Protein AF-A0AAN1WFJ7-F1 (afdb_monomer_lite)

InterPro domains:
  IPR007495 (Na+)-NQR maturation factor NqrM [PF04400] (22-67)
  IPR007495 (Na+)-NQR maturation factor NqrM [PTHR40691] (1-62)

Organism: NCBI:txid2721545

Sequence (77 aa):
MITFVLAFLFIAIMIAAMAVGVIVKGKPIKGSCGGMAALNMDTACDICGGDTKKCDEEQERLAEEKNALAYDATHKK

Foldseek 3Di:
DVVVVVVVVVVVVVVVVVVVVCVVVVAPDQPPLNPCLVVPPLCPDPQQSNDPVSSRVVSVVVVVVVVVVPPDPVPDD

Radius of gyration: 17.85 Å; chains: 1; bounding box: 26×31×49 Å

Structure (mmCIF, N/CA/C/O backbone):
data_AF-A0AAN1WFJ7-F1
#
_entry.id   AF-A0AAN1WFJ7-F1
#
loop_
_atom_site.group_PDB
_atom_site.id
_atom_site.type_symbol
_atom_site.label_atom_id
_atom_site.label_alt_id
_atom_site.label_comp_id
_atom_site.label_asym_id
_atom_site.label_entity_id
_atom_site.label_seq_id
_atom_site.pdbx_PDB_ins_code
_atom_site.Cartn_x
_atom_site.Cartn_y
_atom_site.Cartn_z
_atom_site.occupancy
_atom_site.B_iso_or_equiv
_atom_site.auth_seq_id
_atom_site.auth_comp_id
_atom_site.auth_asym_id
_atom_site.auth_atom_id
_atom_site.pdbx_PDB_model_num
ATOM 1 N N . MET A 1 1 ? 13.662 -12.816 -25.921 1.00 76.75 1 MET A N 1
ATOM 2 C CA . MET A 1 1 ? 12.238 -12.406 -25.983 1.00 76.75 1 MET A CA 1
ATOM 3 C C . MET A 1 1 ? 11.386 -13.057 -24.891 1.00 76.75 1 MET A C 1
ATOM 5 O O . MET A 1 1 ? 10.726 -12.330 -24.168 1.00 76.75 1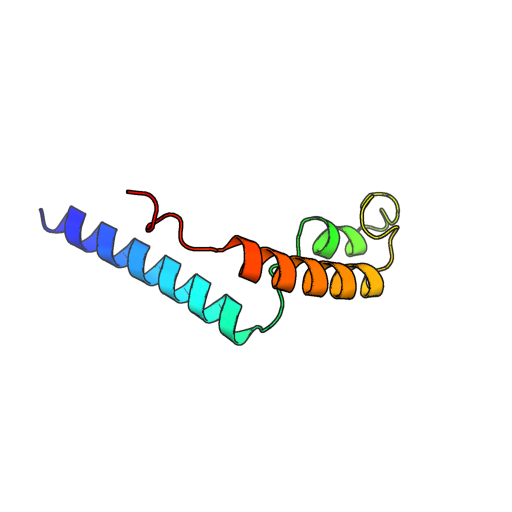 MET A O 1
ATOM 9 N N . ILE A 1 2 ? 11.418 -14.386 -24.715 1.00 90.69 2 ILE A N 1
ATOM 10 C CA . ILE A 1 2 ? 10.598 -15.098 -23.707 1.00 90.69 2 ILE A CA 1
ATOM 11 C C . ILE A 1 2 ? 10.834 -14.613 -22.268 1.00 90.69 2 ILE A C 1
ATOM 13 O O . ILE A 1 2 ? 9.878 -14.429 -21.525 1.00 90.69 2 ILE A O 1
ATOM 17 N N . THR A 1 3 ? 12.082 -14.340 -21.886 1.00 91.75 3 THR A N 1
ATOM 18 C CA . THR A 1 3 ? 12.433 -13.831 -20.548 1.00 91.75 3 THR A CA 1
ATOM 19 C C . THR A 1 3 ? 11.764 -12.496 -20.219 1.00 91.75 3 THR A C 1
ATOM 21 O O . THR A 1 3 ? 11.286 -12.315 -19.105 1.00 91.75 3 THR A O 1
ATOM 24 N N . PHE A 1 4 ? 11.667 -11.589 -21.196 1.00 91.81 4 PHE A N 1
ATOM 25 C CA . PHE A 1 4 ? 10.977 -10.305 -21.042 1.00 91.81 4 PHE A CA 1
ATOM 26 C C . PHE A 1 4 ? 9.474 -10.485 -20.815 1.00 91.81 4 PHE A C 1
ATOM 28 O O . PHE A 1 4 ? 8.907 -9.843 -19.936 1.00 91.81 4 PHE A O 1
ATOM 35 N N . VAL A 1 5 ? 8.838 -11.386 -21.568 1.00 93.62 5 VAL A N 1
ATOM 36 C CA . VAL A 1 5 ? 7.402 -11.677 -21.428 1.00 93.62 5 VAL A CA 1
ATOM 37 C C . VAL A 1 5 ? 7.102 -12.312 -20.066 1.00 93.62 5 VAL A C 1
ATOM 39 O O . VAL A 1 5 ? 6.154 -11.913 -19.394 1.00 93.62 5 VAL A O 1
ATOM 42 N N . LEU A 1 6 ? 7.941 -13.253 -19.623 1.00 94.44 6 LEU A N 1
ATOM 43 C CA . LEU A 1 6 ? 7.810 -13.906 -18.317 1.00 94.44 6 LEU A CA 1
ATOM 44 C C . LEU A 1 6 ? 7.988 -12.917 -17.157 1.00 94.44 6 LEU A C 1
ATOM 46 O O . LEU A 1 6 ? 7.190 -12.919 -16.223 1.00 9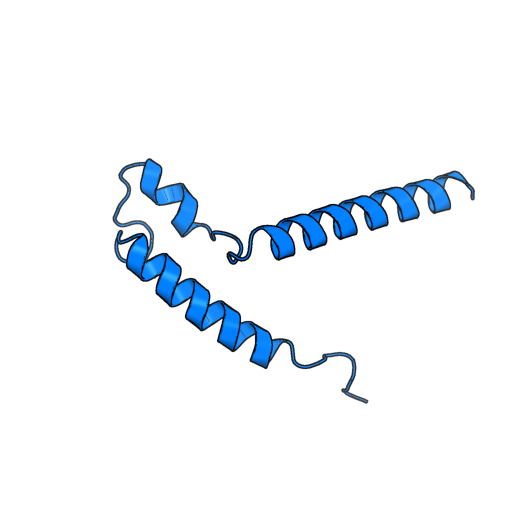4.44 6 LEU A O 1
ATOM 50 N N . ALA A 1 7 ? 8.994 -12.042 -17.235 1.00 94.19 7 ALA A N 1
ATOM 51 C CA . ALA A 1 7 ? 9.231 -11.015 -16.224 1.00 94.19 7 ALA A CA 1
ATOM 52 C C . ALA A 1 7 ? 8.067 -10.013 -16.134 1.00 94.19 7 ALA A C 1
ATOM 54 O O . ALA A 1 7 ? 7.631 -9.672 -15.035 1.00 94.19 7 ALA A O 1
ATOM 55 N N . PHE A 1 8 ? 7.528 -9.586 -17.281 1.00 94.88 8 PHE A N 1
ATOM 56 C CA . PHE A 1 8 ? 6.382 -8.679 -17.329 1.00 94.88 8 PHE A CA 1
ATOM 57 C C . PHE A 1 8 ? 5.140 -9.293 -16.671 1.00 94.88 8 PHE A C 1
ATOM 59 O O . PHE A 1 8 ? 4.516 -8.664 -15.816 1.00 94.88 8 PHE A O 1
ATOM 66 N N . LEU A 1 9 ? 4.816 -10.546 -17.008 1.00 95.56 9 LEU A N 1
ATOM 67 C CA . LEU A 1 9 ? 3.683 -11.257 -16.410 1.00 95.56 9 LEU A CA 1
ATOM 68 C C . LEU A 1 9 ? 3.864 -11.488 -14.908 1.00 95.56 9 LEU A C 1
ATOM 70 O O . LEU A 1 9 ? 2.907 -11.337 -14.152 1.00 95.56 9 LEU A O 1
ATOM 74 N N . PHE A 1 10 ? 5.077 -11.813 -14.460 1.00 95.88 10 PHE A N 1
ATOM 75 C CA . PHE A 1 10 ? 5.357 -12.021 -13.040 1.00 95.88 10 PHE A CA 1
ATOM 76 C C . PHE A 1 10 ? 5.079 -10.761 -12.208 1.00 95.88 10 PHE A C 1
ATOM 78 O O . PHE A 1 10 ? 4.384 -10.823 -11.192 1.00 95.88 10 PHE A O 1
ATOM 85 N N . ILE A 1 11 ? 5.566 -9.604 -12.665 1.00 94.56 11 ILE A N 1
ATOM 86 C CA . ILE A 1 11 ? 5.324 -8.324 -11.989 1.00 94.56 11 ILE A CA 1
ATOM 87 C C . ILE A 1 11 ? 3.836 -7.954 -12.047 1.00 94.56 11 ILE A C 1
ATOM 89 O O . ILE A 1 11 ? 3.275 -7.539 -11.033 1.00 94.56 11 ILE A O 1
ATOM 93 N N . ALA A 1 12 ? 3.174 -8.154 -13.192 1.00 95.25 12 ALA A N 1
ATOM 94 C CA . ALA A 1 12 ? 1.745 -7.879 -13.334 1.00 95.25 12 ALA A CA 1
ATOM 95 C C . ALA A 1 12 ? 0.895 -8.695 -12.342 1.00 95.25 12 ALA A C 1
ATOM 97 O O . ALA A 1 12 ? 0.013 -8.145 -11.682 1.00 95.25 12 ALA A O 1
ATOM 98 N N . ILE A 1 13 ? 1.200 -9.986 -12.177 1.00 96.00 13 ILE A N 1
ATOM 99 C CA . ILE A 1 13 ? 0.516 -10.860 -11.214 1.00 96.00 13 ILE A CA 1
ATOM 100 C C . ILE A 1 13 ? 0.793 -10.417 -9.773 1.00 96.00 13 ILE A C 1
ATOM 102 O O . ILE A 1 13 ? -0.129 -10.397 -8.959 1.00 96.00 13 ILE A O 1
ATOM 106 N N . MET A 1 14 ? 2.028 -10.025 -9.447 1.00 95.06 14 MET A N 1
ATOM 107 C CA . MET A 1 14 ? 2.362 -9.524 -8.108 1.00 95.06 14 MET A CA 1
ATOM 108 C C . MET A 1 14 ? 1.569 -8.266 -7.745 1.00 95.06 14 MET A C 1
ATOM 110 O O . MET A 1 14 ? 1.018 -8.188 -6.648 1.00 95.06 14 MET A O 1
ATOM 114 N N . ILE A 1 15 ? 1.460 -7.308 -8.668 1.00 92.56 15 ILE A N 1
ATOM 115 C CA . ILE A 1 15 ? 0.682 -6.079 -8.454 1.00 92.56 15 ILE A CA 1
ATOM 116 C C . ILE A 1 15 ? -0.806 -6.409 -8.303 1.00 92.56 15 ILE A C 1
ATOM 118 O O . ILE A 1 15 ? -1.453 -5.908 -7.383 1.00 92.56 15 ILE A O 1
ATOM 122 N N . ALA A 1 16 ? -1.343 -7.288 -9.156 1.00 93.19 16 ALA A N 1
ATOM 123 C CA . ALA A 1 16 ? -2.730 -7.732 -9.054 1.00 93.19 16 ALA A CA 1
ATOM 124 C C . ALA A 1 16 ? -3.011 -8.401 -7.697 1.00 93.19 16 ALA A C 1
ATOM 126 O O . A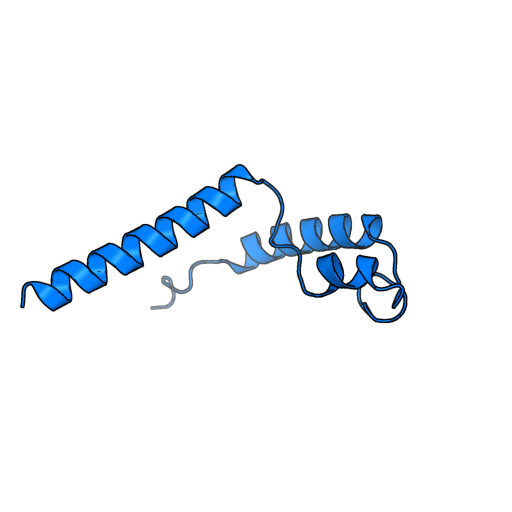LA A 1 16 ? -4.014 -8.095 -7.055 1.00 93.19 16 ALA A O 1
ATOM 127 N N . ALA A 1 17 ? -2.099 -9.247 -7.213 1.00 91.69 17 ALA A N 1
ATOM 128 C CA . ALA A 1 17 ? -2.212 -9.878 -5.901 1.00 91.69 17 ALA A CA 1
ATOM 129 C C . ALA A 1 17 ? -2.198 -8.849 -4.755 1.00 91.69 17 ALA A C 1
ATOM 131 O O . ALA A 1 17 ? -2.997 -8.961 -3.824 1.00 91.69 17 ALA A O 1
ATOM 132 N N . MET A 1 18 ? -1.343 -7.822 -4.833 1.00 88.44 18 MET A N 1
ATOM 133 C CA . MET A 1 18 ? -1.331 -6.729 -3.853 1.00 88.44 18 MET A CA 1
ATOM 134 C C . MET A 1 18 ? -2.646 -5.941 -3.872 1.00 88.44 18 MET A C 1
ATOM 136 O O . MET A 1 18 ? -3.213 -5.687 -2.812 1.00 88.44 18 MET A O 1
ATOM 140 N N . ALA A 1 19 ? -3.170 -5.609 -5.055 1.00 86.75 19 ALA A N 1
ATOM 141 C CA . ALA A 1 19 ? -4.431 -4.882 -5.200 1.00 86.75 19 ALA A CA 1
ATOM 142 C C . ALA A 1 19 ? -5.623 -5.672 -4.635 1.00 86.75 19 ALA A C 1
ATOM 144 O O . ALA A 1 19 ? -6.392 -5.145 -3.830 1.00 86.75 19 ALA A O 1
ATOM 145 N N . VAL A 1 20 ? -5.734 -6.959 -4.983 1.00 87.44 20 VAL A N 1
ATOM 146 C CA . VAL A 1 20 ? -6.774 -7.851 -4.444 1.00 87.44 20 VAL A CA 1
ATOM 147 C C . VAL A 1 20 ? -6.651 -7.964 -2.922 1.00 87.44 20 VAL A C 1
ATOM 149 O O . VAL A 1 20 ? -7.655 -7.877 -2.215 1.00 87.44 20 VAL A O 1
ATOM 152 N N . GLY A 1 21 ? -5.427 -8.079 -2.397 1.00 83.25 21 GLY A N 1
ATOM 153 C CA . GLY A 1 21 ? -5.177 -8.128 -0.957 1.00 83.25 21 GLY A CA 1
ATOM 154 C C . GLY A 1 21 ? -5.651 -6.880 -0.202 1.00 83.25 21 GLY A C 1
ATOM 155 O O . GLY A 1 21 ? -6.141 -7.002 0.921 1.00 83.25 21 GLY A O 1
ATOM 156 N N . VAL A 1 22 ? -5.552 -5.694 -0.808 1.00 80.94 22 VAL A N 1
ATOM 157 C CA . VAL A 1 22 ? -6.013 -4.429 -0.207 1.00 80.94 22 VAL A CA 1
ATOM 158 C C . VAL A 1 22 ? -7.535 -4.317 -0.235 1.00 80.94 22 VAL A C 1
ATOM 160 O O . VAL A 1 22 ? -8.131 -3.966 0.783 1.00 80.94 22 VAL A O 1
ATOM 163 N N . ILE A 1 23 ? -8.169 -4.684 -1.353 1.00 81.75 23 ILE A N 1
ATOM 164 C CA . ILE A 1 23 ? -9.633 -4.641 -1.497 1.00 81.75 23 ILE A CA 1
ATOM 165 C C . ILE A 1 23 ? -10.303 -5.571 -0.477 1.00 81.75 23 ILE A C 1
ATOM 167 O O . ILE A 1 23 ? -11.249 -5.169 0.194 1.00 81.75 23 ILE A O 1
ATOM 171 N N . VAL A 1 24 ? -9.771 -6.785 -0.285 1.00 81.25 24 VAL A N 1
ATOM 172 C CA . VAL A 1 24 ? -10.318 -7.753 0.685 1.00 81.25 24 VAL A CA 1
ATOM 173 C C . VAL A 1 24 ? -10.162 -7.275 2.132 1.00 81.25 24 VAL A C 1
ATOM 175 O O . VAL A 1 24 ? -10.993 -7.594 2.981 1.00 81.25 24 VAL A O 1
ATOM 178 N N . LYS A 1 25 ? -9.120 -6.492 2.441 1.00 69.62 25 LYS A N 1
ATOM 179 C CA . LYS A 1 25 ? -8.883 -5.994 3.805 1.00 69.62 25 LYS A CA 1
ATOM 180 C C . LYS A 1 25 ? -9.778 -4.815 4.185 1.00 69.62 25 LYS A C 1
ATOM 182 O O . LYS A 1 25 ? -9.844 -4.507 5.375 1.00 69.62 25 LYS A O 1
ATOM 187 N N . GLY A 1 26 ? -10.434 -4.170 3.210 1.00 64.00 26 GLY A N 1
ATOM 188 C CA . GLY A 1 26 ? -11.455 -3.129 3.400 1.00 64.00 26 GLY A CA 1
ATOM 189 C C . GLY A 1 26 ? -11.011 -1.904 4.205 1.00 64.00 26 GLY A C 1
ATOM 190 O O . GLY A 1 26 ? -11.826 -1.050 4.528 1.00 64.00 26 GLY A O 1
ATOM 191 N N . LYS A 1 27 ? -9.730 -1.828 4.564 1.00 64.25 27 LYS A N 1
ATOM 192 C CA . LYS A 1 27 ? -9.132 -0.776 5.377 1.00 64.25 27 LYS A CA 1
ATOM 193 C C . LYS A 1 27 ? -8.063 -0.105 4.523 1.00 64.25 27 LYS A C 1
ATOM 195 O O . LYS A 1 27 ? -7.257 -0.830 3.923 1.00 64.25 27 LYS A O 1
ATOM 200 N N . PRO A 1 28 ? -8.036 1.236 4.458 1.00 64.06 28 PRO A N 1
ATOM 201 C CA . PRO A 1 28 ? -6.977 1.952 3.764 1.00 64.06 28 PRO A CA 1
ATOM 202 C C . PRO A 1 28 ? -5.615 1.552 4.344 1.00 64.06 28 PRO A C 1
ATOM 204 O O . PRO A 1 28 ? -5.503 1.172 5.514 1.00 64.06 28 PRO A O 1
ATOM 207 N N . ILE A 1 29 ? -4.579 1.571 3.500 1.00 64.00 29 ILE A N 1
ATOM 208 C CA . ILE A 1 29 ? -3.213 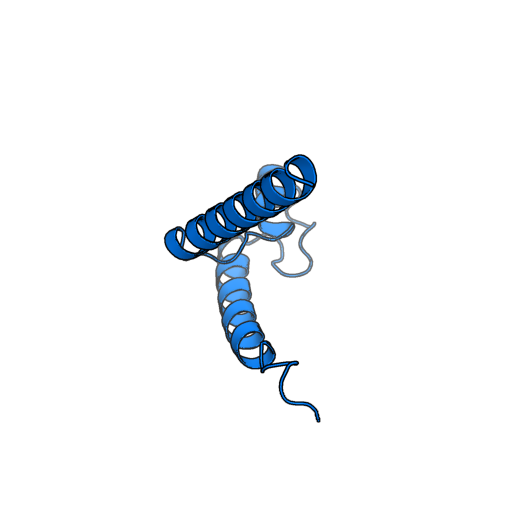1.222 3.902 1.00 64.00 29 ILE A CA 1
ATOM 209 C C . ILE A 1 29 ? -2.854 2.062 5.122 1.00 64.00 29 ILE A C 1
ATOM 211 O O . ILE A 1 29 ? -2.765 3.283 5.022 1.00 64.00 29 ILE A O 1
ATOM 215 N N . LYS A 1 30 ? -2.650 1.400 6.266 1.00 65.62 30 LYS A N 1
ATOM 216 C CA . LYS A 1 30 ? -2.213 2.050 7.500 1.00 65.62 30 LYS A CA 1
ATOM 217 C C . LYS A 1 30 ? -0.932 2.826 7.197 1.00 65.62 30 LYS A C 1
ATOM 219 O O . LYS A 1 30 ? 0.111 2.218 6.962 1.00 65.62 30 LYS A O 1
ATOM 224 N N . GLY A 1 31 ? -1.039 4.153 7.136 1.00 59.94 31 GLY A N 1
ATOM 225 C CA . GLY A 1 31 ? 0.090 5.045 6.891 1.00 59.94 31 GLY A CA 1
ATOM 226 C C . GLY A 1 31 ? 1.107 4.995 8.032 1.00 59.94 31 GLY A C 1
ATOM 227 O O . GLY A 1 31 ? 0.921 4.276 9.014 1.00 59.94 31 GLY A O 1
ATOM 228 N N . SER A 1 32 ? 2.170 5.794 7.932 1.00 63.78 32 SER A N 1
ATOM 229 C CA . SER A 1 32 ? 3.268 5.845 8.915 1.00 63.78 32 SER A CA 1
ATOM 230 C C . SER A 1 32 ? 2.790 5.913 10.379 1.00 63.78 32 SER A C 1
ATOM 232 O O . SER A 1 32 ? 3.391 5.297 11.253 1.00 63.78 32 SER A O 1
ATOM 234 N N . CYS A 1 33 ? 1.654 6.564 10.651 1.00 61.12 33 CYS A N 1
ATOM 235 C CA . CYS A 1 33 ? 1.072 6.659 11.991 1.00 61.12 33 CYS A CA 1
ATOM 236 C C . CYS A 1 33 ? 0.478 5.348 12.550 1.00 61.12 33 CYS A C 1
ATOM 238 O O . CYS A 1 33 ? 0.413 5.178 13.763 1.00 61.12 33 CYS A O 1
ATOM 240 N N . GLY A 1 34 ? 0.069 4.397 11.702 1.00 62.97 34 GLY A N 1
ATOM 241 C CA . GLY A 1 34 ? -0.591 3.157 12.132 1.00 62.97 34 GLY A CA 1
ATOM 242 C C . GLY A 1 34 ? 0.352 2.083 12.690 1.00 62.97 34 GLY A C 1
ATOM 243 O O . GLY A 1 34 ? -0.117 1.148 13.337 1.00 62.97 34 GLY A O 1
ATOM 244 N N . GLY A 1 35 ? 1.663 2.203 12.444 1.00 60.00 35 GLY A N 1
ATOM 245 C CA . GLY A 1 35 ? 2.700 1.317 12.997 1.00 60.00 35 GLY A CA 1
ATOM 246 C C . GLY A 1 35 ? 3.509 1.941 14.137 1.00 60.00 35 GLY A C 1
ATOM 247 O O . GLY A 1 35 ? 4.092 1.223 14.945 1.00 60.00 35 GLY A O 1
ATOM 248 N N . MET A 1 36 ? 3.516 3.273 14.233 1.00 61.34 36 MET A N 1
ATOM 249 C CA . MET A 1 36 ? 4.294 4.016 15.230 1.00 61.34 36 MET A CA 1
ATOM 250 C C . MET A 1 36 ? 3.660 4.022 16.631 1.00 61.34 36 MET A C 1
ATOM 252 O O . MET A 1 36 ? 4.379 4.178 17.615 1.00 61.34 36 MET A O 1
ATOM 256 N N . ALA A 1 37 ? 2.351 3.762 16.748 1.00 59.72 37 ALA A N 1
ATOM 257 C CA . ALA A 1 37 ? 1.650 3.670 18.037 1.00 59.72 37 ALA A CA 1
ATOM 258 C C . ALA A 1 37 ? 2.142 2.510 18.931 1.00 59.72 37 ALA A C 1
ATOM 260 O O . ALA A 1 37 ? 1.985 2.547 20.146 1.00 59.72 37 ALA A O 1
ATOM 261 N N . ALA A 1 38 ? 2.778 1.480 18.359 1.00 60.22 38 ALA A N 1
ATOM 262 C CA . ALA A 1 38 ? 3.324 0.360 19.131 1.00 60.22 38 ALA A CA 1
ATOM 263 C C . ALA A 1 38 ? 4.645 0.696 19.858 1.00 60.22 38 ALA A C 1
ATOM 265 O O . ALA A 1 38 ? 5.105 -0.093 20.681 1.00 60.22 38 ALA A O 1
ATOM 266 N N . LEU A 1 39 ? 5.264 1.845 19.559 1.00 63.88 39 LEU A N 1
ATOM 267 C CA . LEU A 1 39 ? 6.592 2.222 20.054 1.00 63.88 39 LEU A CA 1
ATOM 268 C C . LEU A 1 39 ? 6.567 3.290 21.170 1.00 63.88 39 LEU A C 1
ATOM 270 O O . LEU A 1 39 ? 7.624 3.826 21.483 1.00 63.88 39 LEU A O 1
ATOM 274 N N . ASN A 1 40 ? 5.407 3.581 21.790 1.00 54.12 40 ASN A N 1
ATOM 275 C CA . ASN A 1 40 ? 5.254 4.596 22.863 1.00 54.12 40 ASN A CA 1
ATOM 276 C C . ASN A 1 40 ? 5.883 5.961 22.499 1.00 54.12 40 ASN A C 1
ATOM 278 O O . ASN A 1 40 ? 6.462 6.660 23.328 1.00 54.12 40 ASN A O 1
ATOM 282 N N . MET A 1 41 ? 5.811 6.319 21.216 1.00 55.03 41 MET A N 1
ATOM 283 C CA . MET A 1 41 ? 6.104 7.658 20.707 1.00 55.03 41 MET A CA 1
ATOM 284 C C . MET A 1 41 ? 4.768 8.294 20.315 1.00 55.03 41 MET A C 1
ATOM 286 O O . MET A 1 41 ? 4.533 8.625 19.154 1.00 55.03 41 MET A O 1
ATOM 290 N N . ASP A 1 42 ? 3.862 8.404 21.288 1.00 53.81 42 ASP A N 1
ATOM 291 C CA . ASP A 1 42 ? 2.491 8.911 21.131 1.00 53.81 42 ASP A CA 1
ATOM 292 C C . ASP A 1 42 ? 2.432 10.345 20.561 1.00 53.81 42 ASP A C 1
ATOM 294 O O . ASP A 1 42 ? 1.406 10.777 20.044 1.00 53.81 42 ASP A O 1
ATOM 298 N N . THR A 1 43 ? 3.558 11.062 20.549 1.00 51.72 43 THR A N 1
ATOM 299 C CA . THR A 1 43 ? 3.691 12.428 20.016 1.00 51.72 43 THR A CA 1
ATOM 300 C C . THR A 1 43 ? 4.115 12.493 18.541 1.00 51.72 43 THR A C 1
ATOM 302 O O . THR A 1 43 ? 4.208 13.579 17.983 1.00 51.72 43 THR A O 1
ATOM 305 N N . ALA A 1 44 ? 4.406 11.372 17.876 1.00 54.38 44 ALA A N 1
ATOM 306 C CA . ALA A 1 44 ? 5.041 11.407 16.551 1.00 54.38 44 ALA A CA 1
ATOM 307 C C . ALA A 1 44 ? 4.063 11.395 15.357 1.00 54.38 44 ALA A C 1
ATOM 309 O O . ALA A 1 44 ? 4.502 11.402 14.207 1.00 54.38 44 ALA A O 1
ATOM 310 N N . CYS A 1 45 ? 2.748 11.380 15.597 1.00 59.00 45 CYS A N 1
ATOM 311 C CA . CYS A 1 45 ? 1.763 11.606 14.542 1.00 59.00 45 CYS A CA 1
ATOM 312 C C . CYS A 1 45 ? 1.091 12.973 14.728 1.00 59.00 45 CYS A C 1
ATOM 314 O O . CYS A 1 45 ? 0.070 13.064 15.411 1.00 59.00 45 CYS A O 1
ATOM 316 N N . ASP A 1 46 ? 1.623 14.009 14.065 1.00 59.91 46 ASP A N 1
ATOM 317 C CA . ASP A 1 46 ? 1.027 15.360 13.967 1.00 59.91 46 ASP A CA 1
ATOM 318 C C . ASP A 1 46 ? -0.442 15.342 13.497 1.00 59.91 46 ASP A C 1
ATOM 320 O O . ASP A 1 46 ? -1.211 16.256 13.776 1.00 59.91 46 ASP A O 1
ATOM 324 N N . ILE A 1 47 ? -0.847 14.277 12.798 1.00 60.88 47 ILE A N 1
ATOM 325 C CA . ILE A 1 47 ? -2.201 14.080 12.267 1.00 60.88 47 ILE A CA 1
ATOM 326 C C . ILE A 1 47 ? -3.189 13.566 13.331 1.00 60.88 47 ILE A C 1
ATOM 328 O O . ILE A 1 47 ? -4.355 13.955 13.306 1.00 60.88 47 ILE A O 1
ATOM 332 N N . CYS A 1 48 ? -2.758 12.718 14.274 1.00 57.69 48 CYS A N 1
ATOM 333 C CA . CYS A 1 48 ? -3.668 11.969 15.162 1.00 57.69 48 CYS A CA 1
ATOM 334 C C . CYS A 1 48 ? -3.449 12.226 16.659 1.00 57.69 48 CYS A C 1
ATOM 336 O O . CYS A 1 48 ? -4.276 11.804 17.463 1.00 57.69 48 CYS A O 1
ATOM 338 N N . GLY A 1 49 ? -2.354 12.890 17.053 1.00 62.41 49 GLY A N 1
ATOM 339 C CA . GLY A 1 49 ? -2.062 13.215 18.456 1.00 62.41 49 GLY A CA 1
ATOM 340 C C . GLY A 1 49 ? -1.904 12.000 19.382 1.00 62.41 49 GLY A C 1
ATOM 341 O O . GLY A 1 49 ? -2.107 12.134 20.582 1.00 62.41 49 GLY A O 1
ATOM 342 N N . GLY A 1 50 ? -1.597 10.823 18.823 1.00 63.12 50 GLY A N 1
ATOM 343 C CA . GLY A 1 50 ? -1.459 9.557 19.558 1.00 63.12 50 GLY A CA 1
ATOM 344 C C . GLY A 1 50 ? -2.715 8.675 19.567 1.00 63.12 50 GLY A C 1
ATOM 345 O O . GLY A 1 50 ? -2.623 7.477 19.824 1.00 63.12 50 GLY A O 1
ATOM 346 N N . ASP A 1 51 ? -3.883 9.205 19.191 1.00 65.50 51 ASP A N 1
ATOM 347 C CA . ASP A 1 51 ? -5.138 8.448 19.210 1.00 65.50 51 ASP A CA 1
ATOM 348 C C . ASP A 1 51 ? -5.358 7.634 17.925 1.00 65.50 51 ASP A C 1
ATOM 350 O O . ASP A 1 51 ? -5.707 8.153 16.861 1.00 65.50 51 ASP A O 1
ATOM 354 N N . THR A 1 52 ? -5.231 6.309 18.036 1.00 66.00 52 THR A N 1
ATOM 355 C CA . THR A 1 52 ? -5.428 5.364 16.917 1.00 66.00 52 THR A CA 1
ATOM 356 C C . THR A 1 52 ? -6.836 5.411 16.315 1.00 66.00 52 THR A C 1
ATOM 358 O O . THR A 1 52 ? -6.977 5.311 15.100 1.00 66.00 52 THR A O 1
ATOM 361 N N . LYS A 1 53 ? -7.870 5.631 17.139 1.00 67.00 53 LYS A N 1
ATOM 362 C CA . LYS A 1 53 ? -9.270 5.737 16.687 1.00 67.00 53 LYS A CA 1
ATOM 363 C C . LYS A 1 53 ? -9.498 6.948 15.782 1.00 67.00 53 LYS A C 1
ATOM 365 O O . LYS A 1 53 ? -10.143 6.830 14.750 1.00 67.00 53 LYS A O 1
ATOM 370 N N . LYS A 1 54 ? -8.909 8.088 16.151 1.00 66.75 54 LYS A N 1
ATOM 371 C CA . LYS A 1 54 ? -8.988 9.341 15.391 1.00 66.75 54 LYS A CA 1
ATOM 372 C C . LYS A 1 54 ? -8.223 9.244 14.070 1.00 66.75 54 LYS A C 1
ATOM 374 O O . LYS A 1 54 ? -8.622 9.823 13.068 1.00 66.75 54 LYS A O 1
ATOM 379 N N . CYS A 1 55 ? -7.141 8.467 14.071 1.00 71.19 55 CYS A N 1
ATOM 380 C CA . CYS A 1 55 ? -6.390 8.124 12.873 1.00 71.19 55 CYS A CA 1
ATOM 381 C C . CYS A 1 55 ? -7.224 7.293 11.895 1.00 71.19 55 CYS A C 1
ATOM 383 O O . CYS A 1 55 ? -7.249 7.626 10.719 1.00 71.19 55 CYS A O 1
ATOM 385 N N . ASP A 1 56 ? -7.924 6.254 12.358 1.00 73.31 56 ASP A N 1
ATOM 386 C CA . ASP A 1 56 ? -8.779 5.442 11.482 1.00 73.31 56 ASP A CA 1
ATOM 387 C C . ASP A 1 56 ? -9.920 6.286 10.867 1.00 73.31 56 ASP A C 1
ATOM 389 O O . ASP A 1 56 ? -10.106 6.235 9.653 1.00 73.31 56 ASP A O 1
ATOM 393 N N . GLU A 1 57 ? -10.594 7.141 11.650 1.00 74.06 57 GLU A N 1
ATOM 394 C CA . GLU A 1 57 ? -11.637 8.062 11.149 1.00 74.06 57 GLU A CA 1
ATOM 395 C C . GLU A 1 57 ? -11.099 9.073 10.115 1.00 74.06 57 GLU A C 1
ATOM 397 O O . GLU A 1 57 ? -11.707 9.293 9.066 1.00 74.06 57 GLU A O 1
ATOM 402 N N . GLU A 1 58 ? -9.932 9.676 10.370 1.00 72.88 58 GLU A N 1
ATOM 403 C CA . GLU A 1 58 ? -9.305 10.611 9.428 1.00 72.88 58 GLU A CA 1
ATOM 404 C C . GLU A 1 58 ? -8.834 9.897 8.153 1.00 72.88 58 GLU A C 1
ATOM 406 O O . GLU A 1 58 ? -8.965 10.431 7.053 1.00 72.88 58 GLU A O 1
ATOM 411 N N . GLN A 1 59 ? -8.308 8.674 8.270 1.00 71.94 59 GLN A N 1
ATOM 412 C CA . GLN A 1 59 ? -7.922 7.863 7.113 1.00 71.94 59 GLN A CA 1
ATOM 413 C C . GLN A 1 59 ? -9.131 7.477 6.256 1.00 71.94 59 GLN A C 1
ATOM 415 O O . GLN A 1 59 ? -9.007 7.467 5.032 1.00 71.94 59 GLN A O 1
ATOM 420 N N . GLU A 1 60 ? -10.284 7.186 6.860 1.00 74.69 60 GLU A N 1
ATOM 421 C CA . GLU A 1 60 ? -11.535 6.945 6.132 1.00 74.69 60 GLU A CA 1
ATOM 422 C C . GLU A 1 60 ? -11.984 8.202 5.375 1.00 74.69 60 GLU A C 1
ATOM 424 O O . GLU A 1 60 ? -12.248 8.128 4.172 1.00 74.69 60 GLU A O 1
ATOM 429 N N . ARG A 1 61 ? -11.943 9.374 6.023 1.00 71.94 61 ARG A N 1
ATOM 430 C CA . ARG A 1 61 ? -12.273 10.659 5.383 1.00 71.94 61 ARG A CA 1
ATOM 431 C C . ARG A 1 61 ? -11.338 10.989 4.214 1.00 71.94 61 ARG A C 1
ATOM 433 O O . ARG A 1 61 ? -11.791 11.382 3.140 1.00 71.94 61 ARG A O 1
ATOM 440 N N . LEU A 1 62 ? -10.035 10.770 4.393 1.00 70.69 62 LEU A N 1
ATOM 441 C CA . LEU A 1 62 ? -9.026 10.962 3.346 1.00 70.69 62 LEU A CA 1
ATOM 442 C C . LEU A 1 62 ? -9.145 9.925 2.218 1.00 70.69 62 LEU A C 1
ATOM 444 O O . LEU A 1 62 ? -8.809 10.231 1.075 1.00 70.69 62 LEU A O 1
ATOM 448 N N . ALA A 1 63 ? -9.597 8.701 2.504 1.00 67.56 63 ALA A N 1
ATOM 449 C CA . ALA A 1 63 ? -9.837 7.677 1.487 1.00 67.56 63 ALA A CA 1
ATOM 450 C C . ALA A 1 63 ? -11.046 8.020 0.602 1.00 67.56 63 ALA A C 1
ATOM 452 O O . ALA A 1 63 ? -11.010 7.762 -0.606 1.00 67.56 63 ALA A O 1
ATOM 453 N N . GLU A 1 64 ? -12.081 8.635 1.176 1.00 65.88 64 GLU A N 1
ATOM 454 C CA . GLU A 1 64 ? -13.233 9.160 0.437 1.00 65.88 64 GLU A CA 1
ATOM 455 C C . GLU A 1 64 ? -12.826 10.362 -0.438 1.00 65.88 64 GLU A C 1
ATOM 457 O O . GLU A 1 64 ? -13.085 10.373 -1.643 1.00 65.88 64 GLU A O 1
ATOM 462 N N . GLU A 1 65 ? -12.059 11.309 0.120 1.00 64.56 65 GLU A N 1
ATOM 463 C CA . GLU A 1 65 ? -11.528 12.465 -0.621 1.00 64.56 65 GLU A CA 1
ATOM 464 C C . GLU A 1 65 ? -10.567 12.040 -1.748 1.00 64.56 65 GLU A C 1
ATOM 466 O O . GLU A 1 65 ? -10.631 12.555 -2.867 1.00 64.56 65 GLU A O 1
ATOM 471 N N . L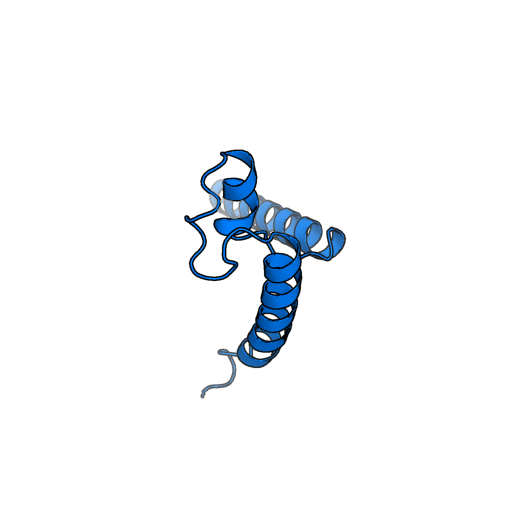YS A 1 66 ? -9.712 11.035 -1.510 1.00 62.69 66 LYS A N 1
ATOM 472 C CA . LYS A 1 66 ? -8.833 10.473 -2.546 1.00 62.69 66 LYS A CA 1
ATOM 473 C C . LYS A 1 66 ? -9.582 9.726 -3.640 1.00 62.69 66 LYS A C 1
ATOM 475 O O . LYS A 1 66 ? -9.095 9.732 -4.764 1.00 62.69 66 LYS A O 1
ATOM 480 N N . ASN A 1 67 ? -10.732 9.110 -3.363 1.00 61.47 67 ASN A N 1
ATOM 481 C CA . ASN A 1 67 ? -11.578 8.543 -4.420 1.00 61.47 67 ASN A CA 1
ATOM 482 C C . ASN A 1 67 ? -12.179 9.645 -5.307 1.00 61.47 67 ASN A C 1
ATOM 484 O O . ASN A 1 67 ? -12.264 9.460 -6.518 1.00 61.47 67 ASN A O 1
ATOM 488 N N . ALA A 1 68 ? -12.514 10.810 -4.741 1.00 58.88 68 ALA A N 1
ATOM 489 C CA . ALA A 1 68 ? -12.941 11.978 -5.516 1.00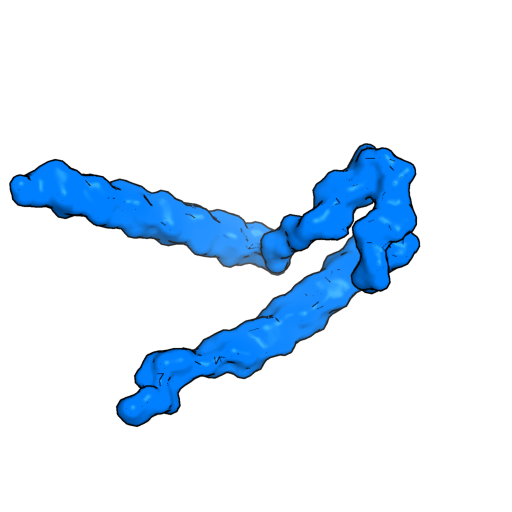 58.88 68 ALA A CA 1
ATOM 490 C C . ALA A 1 68 ? -11.785 12.622 -6.313 1.00 58.88 68 ALA A C 1
ATOM 492 O O . ALA A 1 68 ? -11.983 13.079 -7.439 1.00 58.88 68 ALA A O 1
ATOM 493 N N . LEU A 1 69 ? -10.563 12.620 -5.764 1.00 57.72 69 LEU A N 1
ATOM 494 C CA . LEU A 1 69 ? -9.340 13.089 -6.436 1.00 57.72 69 LEU A CA 1
ATOM 495 C C . LEU A 1 69 ? -8.726 12.066 -7.403 1.00 57.72 69 LEU A C 1
ATOM 497 O O . LEU A 1 69 ? -7.917 12.446 -8.246 1.00 57.72 69 LEU A O 1
ATOM 501 N N . ALA A 1 70 ? -9.135 10.796 -7.347 1.00 57.59 70 ALA A N 1
ATOM 502 C CA . ALA A 1 70 ? -8.823 9.772 -8.345 1.00 57.59 70 ALA A CA 1
ATOM 503 C C . ALA A 1 70 ? -9.634 9.959 -9.646 1.00 57.59 70 ALA A C 1
ATOM 505 O O . ALA A 1 70 ? -9.822 9.011 -10.409 1.00 57.59 70 ALA A O 1
ATOM 506 N N . TYR A 1 71 ? -10.101 11.185 -9.910 1.00 60.44 71 TYR A N 1
ATOM 507 C CA . TYR A 1 71 ? -10.594 11.624 -11.207 1.00 60.44 71 TYR A CA 1
ATOM 508 C C . TYR A 1 71 ? -9.484 11.477 -12.263 1.00 60.44 71 TYR A C 1
ATOM 510 O O . TYR A 1 71 ? -8.574 12.297 -12.382 1.00 60.44 71 TYR A O 1
ATOM 518 N N . ASP A 1 72 ? -9.571 10.356 -12.974 1.00 60.41 72 ASP A N 1
ATOM 519 C CA . ASP A 1 72 ? -9.232 10.103 -14.374 1.00 60.41 72 ASP A CA 1
ATOM 520 C C . ASP A 1 72 ? -8.251 11.096 -15.039 1.00 60.41 72 ASP A C 1
ATOM 522 O O . ASP A 1 72 ? -8.616 11.988 -15.810 1.00 60.41 72 ASP A O 1
ATOM 526 N N . ALA A 1 73 ? -6.954 10.896 -14.789 1.00 57.16 73 ALA A N 1
ATOM 527 C CA . ALA A 1 73 ? -5.882 11.587 -15.509 1.00 57.16 73 ALA A CA 1
ATOM 528 C C . ALA A 1 73 ? -5.749 11.141 -16.985 1.00 57.16 73 ALA A C 1
ATOM 530 O O . ALA A 1 73 ? -4.903 11.672 -17.704 1.00 57.16 73 ALA A O 1
ATOM 531 N N . THR A 1 74 ? -6.572 10.194 -17.455 1.00 61.81 74 THR A N 1
ATOM 532 C CA . THR A 1 74 ? -6.670 9.803 -18.870 1.00 61.81 74 THR A CA 1
ATOM 533 C C . THR A 1 74 ? -7.643 10.676 -19.672 1.00 61.81 74 THR A C 1
ATOM 535 O O . THR A 1 74 ? -7.620 10.618 -20.900 1.00 61.81 74 THR A O 1
ATOM 538 N N . HIS A 1 75 ? -8.419 11.564 -19.030 1.00 57.72 75 HIS A N 1
ATOM 539 C CA . HIS A 1 75 ? -9.335 12.491 -19.710 1.00 57.72 75 HIS A CA 1
ATOM 540 C C . HIS A 1 75 ? -8.873 13.964 -19.663 1.00 57.72 75 HIS A C 1
ATOM 542 O O . HIS A 1 75 ? -9.630 14.880 -19.325 1.00 57.72 75 HIS A O 1
ATOM 548 N N . LYS A 1 76 ? -7.618 14.221 -20.056 1.00 51.84 76 LYS A N 1
ATOM 549 C CA . LYS A 1 76 ? -7.158 15.551 -20.497 1.00 51.84 76 LYS A CA 1
ATOM 550 C C . LYS A 1 76 ? -6.403 15.433 -21.828 1.00 51.84 76 LYS A C 1
ATOM 552 O O . LYS A 1 76 ? -5.190 15.305 -21.837 1.00 51.84 76 LYS A O 1
ATOM 557 N N . LYS A 1 77 ? -7.211 15.461 -22.895 1.00 46.03 77 LYS A N 1
ATOM 558 C CA . LYS A 1 77 ? -6.967 15.875 -24.291 1.00 46.03 77 LYS A CA 1
ATOM 559 C C . LYS A 1 77 ? -5.600 15.590 -24.922 1.00 46.03 77 LYS A C 1
ATOM 561 O O . LYS A 1 77 ? -4.628 16.284 -24.561 1.00 46.03 77 LYS A O 1
#

Secondary structure (DSSP, 8-state):
-HHHHHHHHHHHHHHHHHHHHHHHH-S----HHHHHGGGT-TTS-TTTTT-HHHHHHHHHHHHHHHHHH---TT---

pLDDT: mean 71.19, std 14.17, range [46.03, 96.0]